Protein AF-A0A538J8S6-F1 (afdb_monomer_lite)

Sequence (111 aa):
MRFFEIDLDRSPAAVKYFKRGGQVVLFPYSVSKTDVEVFDIYAYTLRHDVRWRLRLNYTAADKQGTITFDDHGRPFETTAPADPSSWHELGGKPPSPQRAYGWQDGKWMEF

Secondary structure (DSSP, 8-state):
-EEEEEETTSSSPEEEEEETTS-B-PSS----TTPPP-EEEEEE-SSS-EEE-EEEEEEETTEEEEEEE-BTTBPEEEPPPS-TTHHHHTTTPPPPPS--EEEETTEEEE-

Radius of gyration: 15.41 Å; chains: 1; bounding box: 36×27×41 Å

Foldseek 3Di:
DKEWEWEVVDVVIDIAIDDVVRHGDDDDDDDDPPDDDDYHYHYAYAPAWDFDKDWDWDDDPPDTDIDIDDQVPGTDIHGHDPDSCVCVVVVVDGDDDPWDWDDDPNHIDID

pLDDT: mean 83.04, std 8.26, range [63.66, 94.06]

Structure (mmCIF, N/CA/C/O backbone):
data_AF-A0A538J8S6-F1
#
_entry.id   AF-A0A538J8S6-F1
#
loop_
_atom_site.group_PDB
_atom_site.id
_atom_site.type_symbol
_atom_site.label_atom_id
_atom_site.label_alt_id
_atom_site.label_comp_id
_atom_site.label_asym_id
_atom_site.label_entity_id
_atom_site.label_seq_id
_atom_site.pdbx_PDB_ins_code
_atom_site.Cartn_x
_atom_site.Cartn_y
_atom_site.Cartn_z
_atom_site.occupancy
_atom_site.B_iso_or_equiv
_atom_site.auth_seq_id
_atom_site.auth_comp_id
_atom_site.auth_asym_id
_atom_site.auth_atom_id
_atom_site.pdbx_PDB_model_num
ATOM 1 N N . MET A 1 1 ? -3.794 11.696 7.598 1.00 80.50 1 MET A N 1
ATOM 2 C CA . MET A 1 1 ? -3.310 11.053 6.363 1.00 80.50 1 MET A CA 1
ATOM 3 C C . MET A 1 1 ? -1.873 10.612 6.539 1.00 80.50 1 MET A C 1
ATOM 5 O O . MET A 1 1 ? -1.028 11.422 6.934 1.00 80.50 1 MET A O 1
ATOM 9 N N . ARG A 1 2 ? -1.616 9.340 6.247 1.00 85.81 2 ARG A N 1
ATOM 10 C CA . ARG A 1 2 ? -0.299 8.699 6.250 1.00 85.81 2 ARG A CA 1
ATOM 11 C C . ARG A 1 2 ? 0.041 8.246 4.855 1.00 85.81 2 ARG A C 1
ATOM 13 O O . ARG A 1 2 ? -0.849 7.804 4.144 1.00 85.81 2 ARG A O 1
ATOM 20 N N . PHE A 1 3 ? 1.316 8.308 4.539 1.00 86.88 3 PHE A N 1
ATOM 21 C CA . PHE A 1 3 ? 1.856 7.774 3.309 1.00 86.88 3 PHE A CA 1
ATOM 22 C C . PHE A 1 3 ? 2.617 6.501 3.627 1.00 86.88 3 PHE A C 1
ATOM 24 O O . PHE A 1 3 ? 3.380 6.468 4.599 1.00 86.88 3 PHE A O 1
ATOM 31 N N . PHE A 1 4 ? 2.402 5.483 2.807 1.00 88.75 4 PHE A N 1
ATOM 32 C CA . PHE A 1 4 ? 3.158 4.247 2.802 1.00 88.75 4 PHE A CA 1
ATOM 33 C C . PHE A 1 4 ? 3.817 4.093 1.443 1.00 88.75 4 PHE A C 1
ATOM 35 O O . PHE A 1 4 ? 3.128 4.006 0.432 1.00 88.75 4 PHE A O 1
ATOM 42 N N . GLU A 1 5 ? 5.140 4.026 1.433 1.00 89.56 5 GLU A N 1
ATOM 43 C CA . GLU A 1 5 ? 5.900 3.603 0.261 1.00 89.56 5 GLU A CA 1
ATOM 44 C C . GLU A 1 5 ? 6.281 2.138 0.448 1.00 89.56 5 GLU A C 1
ATOM 46 O O . GLU A 1 5 ? 6.892 1.778 1.460 1.00 89.56 5 GLU A O 1
ATOM 51 N N . ILE A 1 6 ? 5.901 1.294 -0.507 1.00 91.56 6 ILE A N 1
ATOM 52 C CA . ILE A 1 6 ? 6.117 -0.151 -0.453 1.00 91.56 6 ILE A CA 1
ATOM 53 C C . ILE A 1 6 ? 6.995 -0.566 -1.631 1.00 91.56 6 ILE A C 1
ATOM 55 O O . ILE A 1 6 ? 6.565 -0.506 -2.780 1.00 91.56 6 ILE A O 1
ATOM 59 N N . ASP A 1 7 ? 8.207 -1.018 -1.320 1.00 91.50 7 ASP A N 1
ATOM 60 C CA . ASP A 1 7 ? 9.127 -1.636 -2.272 1.00 91.50 7 ASP A CA 1
ATOM 61 C C . ASP A 1 7 ? 8.802 -3.131 -2.393 1.00 91.50 7 ASP A C 1
ATOM 63 O O . ASP A 1 7 ? 9.096 -3.930 -1.492 1.00 91.50 7 ASP A O 1
ATOM 67 N N . LEU A 1 8 ? 8.165 -3.490 -3.507 1.00 93.50 8 LEU A N 1
ATOM 68 C CA . LEU A 1 8 ? 7.733 -4.849 -3.822 1.00 93.50 8 LEU A CA 1
ATOM 69 C C . LEU A 1 8 ? 8.875 -5.747 -4.324 1.00 93.50 8 LEU A C 1
ATOM 71 O O . LEU A 1 8 ? 8.689 -6.959 -4.394 1.00 93.50 8 LEU A O 1
ATOM 75 N N . ASP A 1 9 ? 10.059 -5.201 -4.627 1.00 91.56 9 ASP A N 1
ATOM 76 C CA . ASP A 1 9 ? 11.227 -6.002 -5.027 1.00 91.56 9 ASP A CA 1
ATOM 77 C C . ASP A 1 9 ? 11.954 -6.631 -3.828 1.00 91.56 9 ASP A C 1
ATOM 79 O O . ASP A 1 9 ? 12.904 -7.405 -3.989 1.00 91.56 9 ASP A O 1
ATOM 83 N N . ARG A 1 10 ? 11.531 -6.305 -2.601 1.00 92.50 10 ARG A N 1
ATOM 84 C CA . ARG A 1 10 ? 12.069 -6.879 -1.364 1.00 92.50 10 ARG A CA 1
ATOM 85 C C . ARG A 1 10 ? 11.210 -8.044 -0.880 1.00 92.50 10 ARG A C 1
ATOM 87 O O . ARG A 1 10 ? 9.998 -8.065 -1.057 1.00 92.50 10 ARG A O 1
ATOM 94 N N . SER A 1 11 ? 11.850 -9.007 -0.215 1.00 88.12 11 SER A N 1
ATOM 95 C CA . SER A 1 11 ? 11.177 -10.148 0.414 1.00 88.12 11 SER A CA 1
ATOM 96 C C . SER A 1 11 ? 11.567 -10.251 1.900 1.00 88.12 11 SER A C 1
ATOM 98 O O . SER A 1 11 ? 12.719 -10.592 2.182 1.00 88.12 11 SER A O 1
ATOM 100 N N . PRO A 1 12 ? 10.649 -9.968 2.853 1.00 88.44 12 PRO A N 1
ATOM 101 C CA . PRO A 1 12 ? 9.311 -9.409 2.623 1.00 88.44 12 PRO A CA 1
ATOM 102 C C . PRO A 1 12 ? 9.386 -7.985 2.045 1.00 88.44 12 PRO A C 1
ATOM 104 O O . PRO A 1 12 ? 10.428 -7.333 2.142 1.00 88.44 12 PRO A O 1
ATOM 107 N N . ALA A 1 13 ? 8.283 -7.508 1.459 1.00 90.19 13 ALA A N 1
ATOM 108 C CA . ALA A 1 13 ? 8.203 -6.157 0.906 1.00 90.19 13 ALA A CA 1
ATOM 109 C C . ALA A 1 13 ? 8.619 -5.117 1.958 1.00 90.19 13 ALA A C 1
ATOM 111 O O . ALA A 1 13 ? 8.192 -5.187 3.116 1.00 90.19 13 ALA A O 1
ATOM 112 N N . ALA A 1 14 ? 9.468 -4.166 1.570 1.00 89.88 14 ALA A N 1
ATOM 113 C CA . ALA A 1 14 ? 9.961 -3.153 2.494 1.00 89.88 14 ALA A CA 1
ATOM 114 C C . ALA A 1 14 ? 8.987 -1.977 2.532 1.00 89.88 14 ALA A C 1
ATOM 116 O O . ALA A 1 14 ? 8.629 -1.428 1.494 1.00 89.88 14 ALA A O 1
ATOM 117 N N . VAL A 1 15 ? 8.573 -1.580 3.735 1.00 89.06 15 VAL A N 1
ATOM 118 C CA . VAL A 1 15 ? 7.568 -0.532 3.941 1.00 89.06 15 VAL A CA 1
ATOM 119 C C . VAL A 1 15 ? 8.205 0.659 4.644 1.00 89.06 15 VAL A C 1
ATOM 121 O O . VAL A 1 15 ? 8.763 0.520 5.734 1.00 89.06 15 VAL A O 1
ATOM 124 N N . LYS A 1 16 ? 8.085 1.843 4.047 1.00 88.12 16 LYS A N 1
ATOM 125 C CA . LYS A 1 16 ? 8.359 3.131 4.694 1.00 88.12 16 LYS A CA 1
ATOM 126 C C . LYS A 1 16 ? 7.039 3.830 4.977 1.00 88.12 16 LYS A C 1
ATOM 128 O O . LYS A 1 16 ? 6.125 3.770 4.163 1.00 88.12 16 LYS A O 1
ATOM 133 N N . TYR A 1 17 ? 6.950 4.515 6.112 1.00 87.81 17 TYR A N 1
ATOM 134 C CA . TYR A 1 17 ? 5.734 5.207 6.530 1.00 87.81 17 TYR A CA 1
ATOM 135 C C . TYR A 1 17 ? 6.041 6.586 7.119 1.00 87.81 17 TYR A C 1
ATOM 137 O O . TYR A 1 17 ? 6.957 6.754 7.929 1.00 87.81 17 TYR A O 1
ATOM 145 N N . PHE A 1 18 ? 5.265 7.590 6.718 1.00 85.38 18 PHE A N 1
ATOM 146 C CA . PHE A 1 18 ? 5.469 8.982 7.127 1.00 85.38 18 PHE A CA 1
ATOM 147 C C . PHE A 1 18 ? 4.166 9.794 7.087 1.00 85.38 18 PHE A C 1
ATOM 149 O O . PHE A 1 18 ? 3.169 9.407 6.473 1.00 85.38 18 PHE A O 1
ATOM 156 N N . LYS A 1 19 ? 4.141 10.936 7.784 1.00 83.81 19 LYS A N 1
ATOM 157 C CA . LYS A 1 19 ? 3.090 11.957 7.635 1.00 83.81 19 LYS A CA 1
ATOM 158 C C . LYS A 1 19 ? 3.447 12.955 6.541 1.00 83.81 19 LYS A C 1
ATOM 160 O O . LYS A 1 19 ? 4.615 13.145 6.200 1.00 83.81 19 LYS A O 1
ATOM 165 N N . ARG A 1 20 ? 2.430 13.685 6.073 1.00 75.44 20 ARG A N 1
ATOM 166 C CA . ARG A 1 20 ? 2.634 14.932 5.322 1.00 75.44 20 ARG A CA 1
ATOM 167 C C . ARG A 1 20 ? 3.603 15.832 6.105 1.00 75.44 20 ARG A C 1
ATOM 169 O O . ARG A 1 20 ? 3.393 16.052 7.294 1.00 75.44 20 ARG A O 1
ATOM 176 N N . GLY A 1 21 ? 4.662 16.302 5.445 1.00 78.00 21 GLY A N 1
ATOM 177 C CA . GLY A 1 21 ? 5.762 17.040 6.084 1.00 78.00 21 GLY A CA 1
ATOM 178 C C . GLY A 1 21 ? 6.980 16.188 6.469 1.00 78.00 21 GLY A C 1
ATOM 179 O O . GLY A 1 21 ? 7.925 16.727 7.028 1.00 78.00 21 GLY A O 1
ATOM 180 N N . GLY A 1 22 ? 6.987 14.882 6.170 1.00 76.62 22 GLY A N 1
ATOM 181 C CA . GLY A 1 22 ? 8.171 14.017 6.299 1.00 76.62 22 GLY A CA 1
ATOM 182 C C . GLY A 1 22 ? 8.423 13.460 7.703 1.00 76.62 22 GLY A C 1
ATOM 183 O O . GLY A 1 22 ? 9.406 12.757 7.920 1.00 76.62 22 GLY A O 1
ATOM 184 N N . GLN A 1 23 ? 7.540 13.732 8.666 1.00 77.38 23 GLN A N 1
ATOM 185 C CA . GLN A 1 23 ? 7.677 13.194 10.016 1.00 77.38 23 GLN A CA 1
ATOM 186 C C . GLN A 1 23 ? 7.432 11.676 10.018 1.00 77.38 23 GLN A C 1
ATOM 188 O O . GLN A 1 23 ? 6.347 11.214 9.647 1.00 77.38 23 GLN A O 1
ATOM 193 N N . VAL A 1 24 ? 8.424 10.908 10.477 1.00 75.69 24 VAL A N 1
ATOM 194 C CA . VAL A 1 24 ? 8.298 9.463 10.725 1.00 75.69 24 VAL A CA 1
ATOM 195 C C . VAL A 1 24 ? 7.340 9.240 11.889 1.00 75.69 24 VAL A C 1
ATOM 197 O O . VAL A 1 24 ? 7.433 9.915 12.914 1.00 75.69 24 VAL A O 1
ATOM 200 N N . VAL A 1 25 ? 6.416 8.288 11.750 1.00 69.38 25 VAL A N 1
ATOM 201 C CA . VAL A 1 25 ? 5.454 7.972 12.815 1.00 69.38 25 VAL A CA 1
ATOM 202 C C . VAL A 1 25 ? 5.411 6.480 13.058 1.00 69.38 25 VAL A C 1
ATOM 204 O O . VAL A 1 25 ? 5.119 5.720 12.149 1.00 69.38 25 VAL A O 1
ATOM 207 N N . LEU A 1 26 ? 5.656 6.066 14.295 1.00 67.88 26 LEU A N 1
ATOM 208 C CA . LEU A 1 26 ? 5.749 4.662 14.679 1.00 67.88 26 LEU A CA 1
ATOM 209 C C . LEU A 1 26 ? 4.379 3.968 14.643 1.00 67.88 26 LEU A C 1
ATOM 211 O O . LEU A 1 26 ? 3.447 4.414 15.306 1.00 67.88 26 LEU A O 1
ATOM 215 N N . PHE A 1 27 ? 4.277 2.901 13.848 1.00 68.75 27 PHE A N 1
ATOM 216 C CA . PHE A 1 27 ? 3.175 1.932 13.852 1.00 68.75 27 PHE A CA 1
ATOM 217 C C . PHE A 1 27 ? 3.388 0.927 15.008 1.00 68.75 27 PHE A C 1
ATOM 219 O O . PHE A 1 27 ? 4.550 0.601 15.273 1.00 68.75 27 PHE A O 1
ATOM 226 N N . PRO A 1 28 ? 2.344 0.398 15.685 1.00 70.75 28 PRO A N 1
ATOM 227 C CA . PRO A 1 28 ? 0.902 0.538 15.429 1.00 70.75 28 PRO A CA 1
ATOM 228 C C . PRO A 1 28 ? 0.323 1.910 15.794 1.00 70.75 28 PRO A C 1
ATOM 230 O O . PRO A 1 28 ? 0.854 2.621 16.642 1.00 70.75 28 PRO A O 1
ATOM 233 N N . TYR A 1 29 ? -0.787 2.272 15.146 1.00 74.00 29 TYR A N 1
ATOM 234 C CA . TYR A 1 29 ? -1.494 3.535 15.372 1.00 74.00 29 TYR A CA 1
ATOM 235 C C . TYR A 1 29 ? -2.834 3.314 16.080 1.00 74.00 29 TYR A C 1
ATOM 237 O O . TYR A 1 29 ? -3.524 2.333 15.809 1.00 74.00 29 TYR A O 1
ATOM 245 N N . SER A 1 30 ? -3.228 4.286 16.903 1.00 75.38 30 SER A N 1
ATOM 246 C CA . SER A 1 30 ? -4.566 4.378 17.494 1.00 75.38 30 SER A CA 1
ATOM 247 C C . SER A 1 30 ? -5.263 5.634 16.984 1.00 75.38 30 SER A C 1
ATOM 249 O O . SER A 1 30 ? -4.661 6.707 16.947 1.00 75.38 30 SER A O 1
ATOM 251 N N . VAL A 1 31 ? -6.532 5.498 16.612 1.00 75.12 31 VAL A N 1
ATOM 252 C CA . VAL A 1 31 ? -7.416 6.599 16.204 1.00 75.12 31 VAL A CA 1
ATOM 253 C C . VAL A 1 31 ? -8.617 6.629 17.146 1.00 75.12 31 VAL A C 1
ATOM 255 O O . VAL 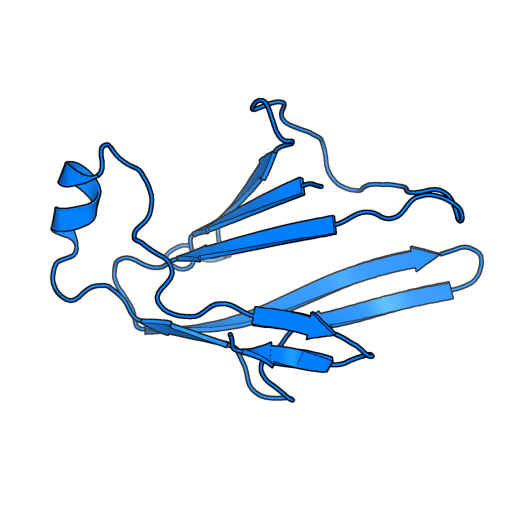A 1 31 ? -9.016 5.581 17.661 1.00 75.12 31 VAL A O 1
ATOM 258 N N . SER A 1 32 ? -9.188 7.804 17.414 1.00 77.75 32 SER A N 1
ATOM 259 C CA . SER A 1 32 ? -10.448 7.880 18.161 1.00 77.75 32 SER A CA 1
ATOM 260 C C . SER A 1 32 ? -11.648 7.652 17.231 1.00 77.75 32 SER A C 1
ATOM 262 O O . SER A 1 32 ? -11.522 7.729 16.011 1.00 77.75 32 SER A O 1
ATOM 264 N N . LYS A 1 33 ? -12.842 7.395 17.789 1.00 76.81 33 LYS A N 1
ATOM 265 C CA . LYS A 1 33 ? -14.076 7.207 16.993 1.00 76.81 33 LYS A CA 1
ATOM 266 C C . LYS A 1 33 ? -14.442 8.418 16.125 1.00 76.81 33 LYS A C 1
ATOM 268 O O . LYS A 1 33 ? -15.210 8.260 15.184 1.00 76.81 33 LYS A O 1
ATOM 273 N N . THR A 1 34 ? -13.952 9.606 16.469 1.00 79.12 34 THR A N 1
ATOM 274 C CA . THR A 1 34 ? -14.227 10.849 15.738 1.00 79.12 34 THR A CA 1
ATOM 275 C C . THR A 1 34 ? -13.165 11.169 14.692 1.00 79.12 34 THR A C 1
ATOM 277 O O . THR A 1 34 ? -13.375 12.071 13.887 1.00 79.12 34 THR A O 1
ATOM 280 N N . ASP A 1 35 ? -12.046 10.442 14.678 1.00 81.00 35 ASP A N 1
ATOM 281 C CA . ASP A 1 35 ? -10.942 10.717 13.769 1.00 81.00 35 ASP A CA 1
ATOM 282 C C . ASP A 1 35 ? -11.028 9.828 12.530 1.00 81.00 35 ASP A C 1
ATOM 284 O O . ASP A 1 35 ? -10.997 8.599 12.615 1.00 81.00 35 ASP A O 1
ATOM 288 N N . VAL A 1 36 ? -11.067 10.454 11.355 1.00 80.00 36 VAL A N 1
ATOM 289 C CA . VAL A 1 36 ? -10.818 9.756 10.092 1.00 80.00 36 VAL A CA 1
ATOM 290 C C . VAL A 1 36 ? -9.311 9.708 9.867 1.00 80.00 36 VAL A C 1
ATOM 292 O O . VAL A 1 36 ? -8.659 10.746 9.732 1.00 80.00 36 VAL A O 1
ATOM 295 N N . GLU A 1 37 ? -8.748 8.506 9.779 1.00 81.38 37 GLU A N 1
ATOM 296 C CA . GLU A 1 37 ? -7.382 8.320 9.292 1.00 81.38 37 GLU A CA 1
ATOM 297 C C . GLU A 1 37 ? -7.419 7.814 7.851 1.00 81.38 37 GLU A C 1
ATOM 299 O O . GLU A 1 37 ? -8.159 6.897 7.504 1.00 81.38 37 GLU A O 1
ATOM 304 N N . VAL A 1 38 ? -6.606 8.450 7.012 1.00 84.31 38 VAL A N 1
ATOM 305 C CA . VAL A 1 38 ? -6.486 8.140 5.586 1.00 84.31 38 VAL A CA 1
ATOM 306 C C . VAL A 1 38 ? -5.116 7.522 5.363 1.00 84.31 38 VAL A C 1
ATOM 308 O O . VAL A 1 38 ? -4.109 8.102 5.781 1.00 84.31 38 VAL A O 1
ATOM 311 N N . PHE A 1 39 ? -5.075 6.375 4.696 1.00 85.69 39 PHE A N 1
ATOM 312 C CA . PHE A 1 39 ? -3.840 5.734 4.264 1.00 85.69 39 PHE A CA 1
ATOM 313 C C . PHE A 1 39 ? -3.686 5.918 2.757 1.00 85.69 39 PHE A C 1
ATOM 315 O O . PHE A 1 39 ? -4.513 5.446 1.987 1.00 85.69 39 PHE A O 1
ATOM 322 N N . ASP A 1 40 ? -2.636 6.627 2.367 1.00 88.06 40 ASP A N 1
ATOM 323 C CA . ASP A 1 40 ? -2.186 6.774 0.991 1.00 88.06 40 ASP A CA 1
ATOM 324 C C . ASP A 1 40 ? -1.066 5.758 0.764 1.00 88.06 40 ASP A C 1
ATOM 326 O O . ASP A 1 40 ? -0.087 5.724 1.520 1.00 88.06 40 ASP A O 1
ATOM 330 N N . ILE A 1 41 ? -1.261 4.864 -0.199 1.00 89.62 41 ILE A N 1
ATOM 331 C CA . ILE A 1 41 ? -0.404 3.699 -0.393 1.00 89.62 41 ILE A CA 1
ATOM 332 C C . ILE A 1 41 ? 0.149 3.728 -1.794 1.00 89.62 41 ILE A C 1
ATOM 334 O O . ILE A 1 41 ? -0.571 3.619 -2.782 1.00 89.62 41 ILE A O 1
ATOM 338 N N . TYR A 1 42 ? 1.465 3.814 -1.837 1.00 90.00 42 TYR A N 1
ATOM 339 C CA . TYR A 1 42 ? 2.241 3.856 -3.042 1.00 90.00 42 TYR A CA 1
ATOM 340 C C . TYR A 1 42 ? 3.131 2.607 -3.077 1.00 90.00 42 TYR A C 1
ATOM 342 O O . TYR A 1 42 ? 4.160 2.525 -2.404 1.00 90.00 42 TYR A O 1
ATOM 350 N N . ALA A 1 43 ? 2.691 1.592 -3.819 1.00 91.50 43 ALA A N 1
ATOM 351 C CA . ALA A 1 43 ? 3.435 0.352 -4.013 1.00 91.50 43 ALA A CA 1
ATOM 352 C C . ALA A 1 43 ? 4.122 0.361 -5.379 1.00 91.50 43 ALA A C 1
ATOM 354 O O . ALA A 1 43 ? 3.494 0.686 -6.386 1.00 91.50 43 ALA A O 1
ATOM 355 N N . TYR A 1 44 ? 5.405 0.004 -5.413 1.00 90.38 44 TYR A N 1
ATOM 356 C CA . TYR A 1 44 ? 6.207 0.036 -6.630 1.00 90.38 44 TYR A CA 1
ATOM 357 C C . TYR A 1 44 ? 7.149 -1.162 -6.732 1.00 90.38 44 TYR A C 1
ATOM 359 O O . TYR A 1 44 ? 7.552 -1.761 -5.737 1.00 90.38 44 TYR A O 1
ATOM 367 N N . THR A 1 45 ? 7.519 -1.476 -7.967 1.00 90.00 45 THR A N 1
ATOM 368 C CA . THR A 1 45 ? 8.568 -2.428 -8.341 1.00 90.00 45 THR A CA 1
ATOM 369 C C . THR A 1 45 ? 9.333 -1.839 -9.519 1.00 90.00 45 THR A C 1
ATOM 371 O O . THR A 1 45 ? 8.781 -1.095 -10.332 1.00 90.00 45 THR A O 1
ATOM 374 N N . LEU A 1 46 ? 10.627 -2.126 -9.575 1.00 87.81 46 LEU A N 1
ATOM 375 C CA . LEU A 1 46 ? 11.532 -1.697 -10.634 1.00 87.81 46 LEU A CA 1
ATOM 376 C C . LEU A 1 46 ? 12.045 -2.877 -11.463 1.00 87.81 46 LEU A C 1
ATOM 378 O O . LEU A 1 46 ? 12.753 -2.657 -12.443 1.00 87.81 46 LEU A O 1
ATOM 382 N N . ARG A 1 47 ? 11.765 -4.118 -11.048 1.00 87.00 47 ARG A N 1
ATOM 383 C CA . ARG A 1 47 ? 12.432 -5.308 -11.595 1.00 87.00 47 ARG A CA 1
ATOM 384 C C . ARG A 1 47 ? 11.492 -6.419 -12.031 1.00 87.00 47 ARG A C 1
ATOM 386 O O . ARG A 1 47 ? 11.898 -7.227 -12.862 1.00 87.00 47 ARG A O 1
ATOM 393 N N . HIS A 1 48 ? 10.291 -6.501 -11.469 1.00 89.38 48 HIS A N 1
ATOM 394 C CA . HIS A 1 48 ? 9.397 -7.631 -11.696 1.00 89.38 48 HIS A CA 1
ATOM 395 C C . HIS A 1 48 ? 7.952 -7.178 -11.837 1.00 89.38 48 HIS A C 1
ATOM 397 O O . HIS A 1 48 ? 7.574 -6.121 -11.352 1.00 89.38 48 HIS A O 1
ATOM 403 N N . ASP A 1 49 ? 7.124 -8.036 -12.417 1.00 91.75 49 ASP A N 1
ATOM 404 C CA . ASP A 1 49 ? 5.680 -7.881 -12.321 1.00 91.75 49 ASP A CA 1
ATOM 405 C C . ASP A 1 49 ? 5.214 -8.563 -11.042 1.00 91.75 49 ASP A C 1
ATOM 407 O O . ASP A 1 49 ? 5.455 -9.755 -10.823 1.00 91.75 49 ASP A O 1
ATOM 411 N N . VAL A 1 50 ? 4.576 -7.795 -10.164 1.00 93.94 50 VAL A N 1
ATOM 412 C CA . VAL A 1 50 ? 4.232 -8.251 -8.821 1.00 93.94 50 VAL A CA 1
ATOM 413 C C . VAL A 1 50 ? 2.731 -8.194 -8.612 1.00 93.94 5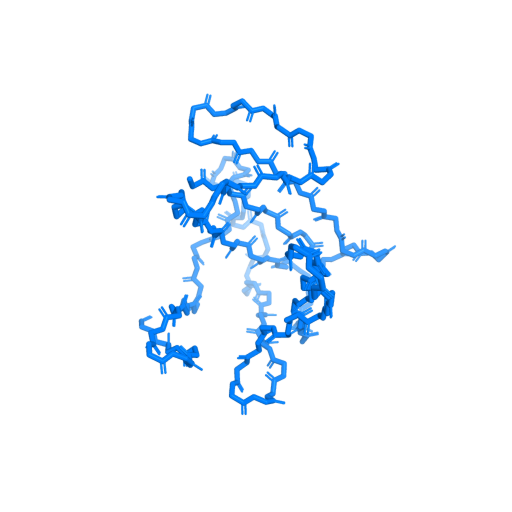0 VAL A C 1
ATOM 415 O O . VAL A 1 50 ? 2.083 -7.163 -8.799 1.00 93.94 50 VAL A O 1
ATOM 418 N N . ARG A 1 51 ? 2.186 -9.317 -8.140 1.00 94.06 51 ARG A N 1
ATOM 419 C CA . ARG A 1 51 ? 0.823 -9.403 -7.619 1.00 94.06 51 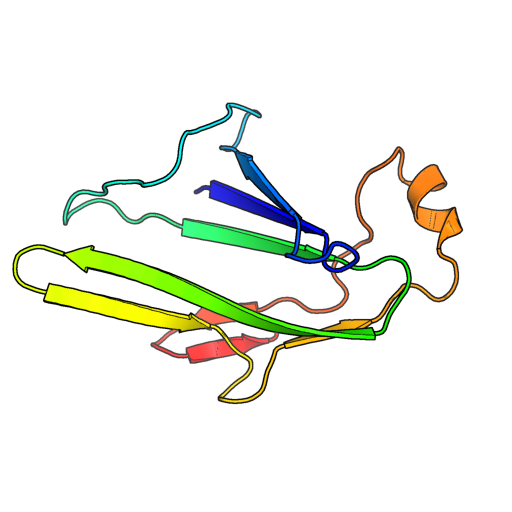ARG A CA 1
ATOM 420 C C . ARG A 1 51 ? 0.832 -9.335 -6.106 1.00 94.06 51 ARG A C 1
ATOM 422 O O . ARG A 1 51 ? 1.542 -10.106 -5.460 1.00 94.06 51 ARG A O 1
ATOM 429 N N . TRP A 1 52 ? 0.022 -8.458 -5.530 1.00 92.88 52 TRP A N 1
ATOM 430 C CA . TRP A 1 52 ? 0.061 -8.199 -4.095 1.00 92.88 52 TRP A CA 1
ATOM 431 C C . TRP A 1 52 ? -1.320 -7.916 -3.501 1.00 92.88 52 TRP A C 1
ATOM 433 O O . TRP A 1 52 ? -2.262 -7.510 -4.177 1.00 92.88 52 TRP A O 1
ATOM 443 N N . ARG A 1 53 ? -1.445 -8.177 -2.198 1.00 92.94 53 ARG A N 1
ATOM 444 C CA . ARG A 1 53 ? -2.595 -7.793 -1.374 1.00 92.94 53 ARG A CA 1
ATOM 445 C C . ARG A 1 53 ? -2.080 -7.082 -0.142 1.00 92.94 53 ARG A C 1
ATOM 447 O O . ARG A 1 53 ? -1.085 -7.513 0.444 1.00 92.94 53 ARG A O 1
ATOM 454 N N . LEU A 1 54 ? -2.800 -6.065 0.302 1.00 90.62 54 LEU A N 1
ATOM 455 C CA . LEU A 1 54 ? -2.528 -5.431 1.580 1.00 90.62 54 LEU A CA 1
ATOM 456 C C . LEU A 1 54 ? -3.484 -5.974 2.637 1.00 90.62 54 LEU A C 1
ATOM 458 O O . LEU A 1 54 ? -4.682 -6.103 2.400 1.00 90.62 54 LEU A O 1
ATOM 462 N N . ARG A 1 55 ? -2.955 -6.278 3.822 1.00 90.75 55 ARG A N 1
ATOM 463 C CA . ARG A 1 55 ? -3.756 -6.683 4.978 1.00 90.75 55 ARG A CA 1
ATOM 464 C C . ARG A 1 55 ? -3.488 -5.747 6.144 1.00 90.75 55 ARG A C 1
ATOM 466 O O . ARG A 1 55 ? -2.341 -5.607 6.559 1.00 90.75 55 ARG A O 1
ATOM 473 N N . LEU A 1 56 ? -4.544 -5.146 6.682 1.00 87.56 56 LEU A N 1
ATOM 474 C CA . LEU A 1 56 ? -4.500 -4.348 7.902 1.00 87.56 56 LEU A CA 1
ATOM 475 C C . LEU A 1 56 ? -5.141 -5.130 9.038 1.00 87.56 56 LEU A C 1
ATOM 477 O O . LEU A 1 56 ? -6.346 -5.372 9.030 1.00 87.56 56 LEU A O 1
ATOM 481 N N . ASN A 1 57 ? -4.333 -5.480 10.031 1.00 90.50 57 ASN A N 1
ATOM 482 C CA . ASN A 1 57 ? -4.835 -6.005 11.292 1.00 90.50 57 ASN A CA 1
ATOM 483 C C . ASN A 1 57 ? -5.251 -4.838 12.186 1.00 90.50 57 ASN A C 1
ATOM 485 O O . ASN A 1 57 ? -4.495 -3.876 12.329 1.00 90.50 57 ASN A O 1
ATOM 489 N N . TYR A 1 58 ? -6.435 -4.925 12.783 1.00 88.19 58 TYR A N 1
ATOM 490 C CA . TYR A 1 58 ? -6.976 -3.875 13.637 1.00 88.19 58 TYR A CA 1
ATOM 491 C C . TYR A 1 58 ? -7.612 -4.441 14.904 1.00 88.19 58 TYR A C 1
ATOM 493 O O . TYR A 1 58 ? -8.116 -5.566 14.923 1.00 88.19 58 TYR A O 1
ATOM 501 N N . THR A 1 59 ? -7.654 -3.586 15.923 1.00 88.56 59 THR A N 1
ATOM 502 C CA . THR A 1 59 ? -8.485 -3.737 17.116 1.00 88.56 59 THR A CA 1
ATOM 503 C C . THR A 1 59 ? -9.290 -2.453 17.288 1.00 88.56 59 THR A C 1
ATOM 505 O O . THR A 1 59 ? -8.743 -1.356 17.193 1.00 88.56 59 THR A O 1
ATOM 508 N N . ALA A 1 60 ? -10.594 -2.578 17.513 1.00 84.62 60 ALA A N 1
ATOM 509 C CA . ALA A 1 60 ? -11.530 -1.479 17.689 1.00 84.62 60 ALA A CA 1
ATOM 510 C C . ALA A 1 60 ? -12.557 -1.857 18.765 1.00 84.62 60 ALA A C 1
ATOM 512 O O . ALA A 1 60 ? -13.459 -2.654 18.513 1.00 84.62 60 ALA A O 1
ATOM 513 N N . ALA A 1 61 ? -12.423 -1.262 19.954 1.00 85.81 61 ALA A N 1
ATOM 514 C CA . ALA A 1 61 ? -13.197 -1.626 21.143 1.00 85.81 61 ALA A CA 1
ATOM 515 C C . ALA A 1 61 ? -13.126 -3.140 21.431 1.00 85.81 61 ALA A C 1
ATOM 517 O O . ALA A 1 61 ? -12.047 -3.657 21.705 1.00 85.81 61 ALA A O 1
ATOM 518 N N . ASP A 1 62 ? -14.255 -3.837 21.359 1.00 89.88 62 ASP A N 1
ATOM 519 C CA . ASP A 1 62 ? -14.411 -5.277 21.566 1.00 89.88 62 ASP A CA 1
ATOM 520 C C . ASP A 1 62 ? -14.189 -6.111 20.290 1.00 89.88 62 ASP A C 1
ATOM 522 O O . ASP A 1 62 ? -14.263 -7.338 20.326 1.00 89.88 62 ASP A O 1
ATOM 526 N N . LYS A 1 63 ? -13.905 -5.466 19.151 1.00 88.44 63 LYS A N 1
ATOM 527 C CA . LYS A 1 63 ? -13.682 -6.127 17.862 1.00 88.44 63 LYS A CA 1
ATOM 528 C C . LYS A 1 63 ? -12.205 -6.151 17.502 1.00 88.44 63 LYS A C 1
ATOM 530 O O . LYS A 1 63 ? -11.489 -5.173 17.682 1.00 88.44 63 LYS A O 1
ATOM 535 N N . GLN A 1 64 ? -11.777 -7.237 16.880 1.00 93.12 64 GLN A N 1
ATOM 536 C CA . GLN A 1 64 ? -10.493 -7.339 16.196 1.00 93.12 64 GLN A CA 1
ATOM 537 C C . GLN A 1 64 ? -10.698 -8.026 14.851 1.00 93.12 64 GLN A C 1
ATOM 539 O O . GLN A 1 64 ? -11.657 -8.781 14.679 1.00 93.12 64 GLN A O 1
ATOM 544 N N . GLY A 1 65 ? -9.813 -7.777 13.896 1.00 92.1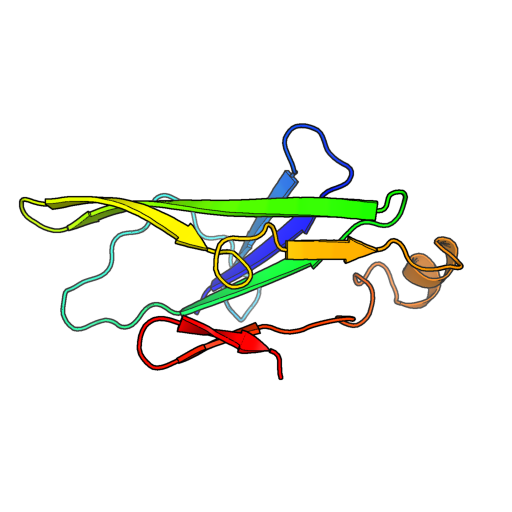2 65 GLY A N 1
ATOM 545 C CA . GLY A 1 65 ? -9.921 -8.409 12.592 1.00 92.12 65 GLY A CA 1
ATOM 546 C C . GLY A 1 65 ? -8.822 -8.007 11.631 1.00 92.12 65 GLY A C 1
ATOM 547 O O . GLY A 1 65 ? -7.884 -7.289 11.976 1.00 92.12 65 GLY A O 1
ATOM 548 N N . THR A 1 66 ? -8.974 -8.478 10.400 1.00 92.69 66 THR A N 1
ATOM 549 C CA . THR A 1 66 ? -8.094 -8.148 9.287 1.00 92.69 66 THR A CA 1
ATOM 550 C C . THR A 1 66 ? -8.940 -7.608 8.149 1.00 92.69 66 THR A C 1
ATOM 552 O O . THR A 1 66 ? -9.851 -8.285 7.677 1.00 92.69 66 THR A O 1
ATOM 555 N N . ILE A 1 67 ? -8.622 -6.405 7.688 1.00 87.69 67 ILE A N 1
ATOM 556 C CA . ILE A 1 67 ? -9.156 -5.861 6.442 1.00 87.69 67 ILE A CA 1
ATOM 557 C C . ILE A 1 67 ? -8.179 -6.247 5.338 1.00 87.69 67 ILE A C 1
ATOM 559 O O . ILE A 1 67 ? -6.978 -6.013 5.468 1.00 87.69 67 ILE A O 1
ATOM 563 N N . THR A 1 68 ? -8.684 -6.863 4.272 1.00 90.00 68 THR A N 1
ATOM 564 C CA . THR A 1 68 ? -7.901 -7.121 3.060 1.00 90.00 68 THR A CA 1
ATOM 565 C C . THR A 1 68 ? -8.269 -6.083 2.016 1.00 90.00 68 THR A C 1
ATOM 567 O O . THR A 1 68 ? -9.449 -5.846 1.771 1.00 90.00 68 THR A O 1
ATOM 570 N N . PHE A 1 69 ? -7.255 -5.471 1.420 1.00 88.25 69 PHE A N 1
ATOM 571 C CA . PHE A 1 69 ? -7.398 -4.522 0.332 1.00 88.25 69 PHE A CA 1
ATOM 572 C C . PHE A 1 69 ? -6.813 -5.143 -0.932 1.00 88.25 69 PHE A C 1
ATOM 574 O O . PHE A 1 69 ? -5.641 -5.543 -0.950 1.00 88.25 69 PHE A O 1
ATOM 581 N N . ASP A 1 70 ? -7.664 -5.275 -1.943 1.00 89.69 70 ASP A N 1
ATOM 582 C CA . ASP A 1 70 ? -7.367 -5.922 -3.211 1.00 89.69 70 ASP A CA 1
ATOM 583 C C . ASP A 1 70 ? -8.310 -5.414 -4.327 1.00 89.69 70 ASP A C 1
ATOM 585 O O . ASP A 1 70 ? -9.256 -4.663 -4.066 1.00 89.69 70 ASP A O 1
ATOM 589 N N . ASP A 1 71 ? -8.022 -5.775 -5.576 1.00 87.50 71 ASP A N 1
ATOM 590 C CA . ASP A 1 71 ? -8.812 -5.433 -6.762 1.00 87.50 71 ASP A CA 1
ATOM 591 C C . ASP A 1 71 ? -10.020 -6.377 -6.884 1.00 87.50 71 ASP A C 1
ATOM 593 O O . ASP A 1 71 ? -9.976 -7.414 -7.555 1.00 87.50 71 ASP A O 1
ATOM 597 N N . HIS A 1 72 ? -11.103 -6.045 -6.175 1.00 86.56 72 HIS A N 1
ATOM 598 C CA . HIS A 1 72 ? -12.375 -6.776 -6.214 1.00 86.56 72 HIS A CA 1
ATOM 599 C C . HIS A 1 72 ? -12.228 -8.301 -5.993 1.00 86.56 72 HIS A C 1
ATOM 601 O O . HIS A 1 72 ? -12.844 -9.109 -6.691 1.00 86.56 72 HIS A O 1
ATOM 607 N N . GLY A 1 73 ? -11.409 -8.712 -5.017 1.00 89.31 73 GLY A N 1
ATOM 608 C CA . GLY A 1 73 ? -11.121 -10.115 -4.687 1.00 89.31 73 GLY A CA 1
ATOM 609 C C . GLY A 1 73 ? -9.879 -10.695 -5.379 1.00 89.31 73 GLY A C 1
ATOM 610 O O . GLY A 1 73 ? -9.411 -11.791 -5.030 1.00 89.31 73 GLY A O 1
ATOM 611 N N . ARG A 1 74 ? -9.300 -9.971 -6.341 1.00 91.50 74 ARG A N 1
ATOM 612 C CA . ARG A 1 74 ? -8.038 -10.323 -7.007 1.00 91.50 74 ARG A CA 1
ATOM 613 C C . ARG A 1 74 ? -6.895 -9.494 -6.426 1.00 91.50 74 ARG A C 1
ATOM 615 O O . ARG A 1 74 ? -7.118 -8.347 -6.067 1.00 91.50 74 ARG A O 1
ATOM 622 N N . PRO A 1 75 ? -5.664 -10.023 -6.336 1.00 93.12 75 PRO A N 1
ATOM 623 C CA . PRO A 1 75 ? -4.510 -9.197 -5.992 1.00 93.12 75 PRO A CA 1
ATOM 624 C C . PRO A 1 75 ? -4.379 -8.000 -6.941 1.00 93.12 75 PRO A C 1
ATOM 626 O O . PRO A 1 75 ? -4.645 -8.140 -8.134 1.00 93.12 75 PRO A O 1
ATOM 629 N N . PHE A 1 76 ? -3.905 -6.867 -6.425 1.00 91.38 76 PHE A N 1
ATOM 630 C CA . PHE A 1 76 ? -3.414 -5.788 -7.275 1.00 91.38 76 PHE A CA 1
ATOM 631 C C . PHE A 1 76 ? -2.239 -6.287 -8.115 1.00 91.38 76 PHE A C 1
ATOM 633 O O . PHE A 1 76 ? -1.491 -7.164 -7.678 1.00 91.38 76 PHE A O 1
ATOM 640 N N . GLU A 1 77 ? -2.065 -5.705 -9.296 1.00 91.81 77 GLU A N 1
ATOM 641 C CA . GLU A 1 77 ? -0.940 -5.976 -10.187 1.00 91.81 77 GLU A CA 1
ATOM 642 C C . GLU A 1 77 ? -0.150 -4.681 -10.397 1.00 91.81 77 GLU A C 1
ATOM 644 O O . GLU A 1 77 ? -0.728 -3.637 -10.710 1.00 91.81 77 GLU A O 1
ATOM 649 N N . THR A 1 78 ? 1.162 -4.747 -10.177 1.00 90.50 78 THR A N 1
ATOM 650 C CA . THR A 1 78 ? 2.100 -3.646 -10.410 1.00 90.50 78 THR A CA 1
ATOM 651 C C . THR A 1 78 ? 3.222 -4.164 -11.297 1.00 90.50 78 THR A C 1
ATOM 653 O O . THR A 1 78 ? 3.909 -5.116 -10.929 1.00 90.50 78 THR A O 1
ATOM 656 N N . THR A 1 79 ? 3.382 -3.543 -12.461 1.00 88.69 79 THR A N 1
ATOM 657 C CA . THR A 1 79 ? 4.340 -3.939 -13.497 1.00 88.69 79 THR A CA 1
ATOM 658 C C . THR A 1 79 ? 5.573 -3.053 -13.412 1.00 88.69 79 THR A C 1
ATOM 660 O O . THR A 1 79 ? 5.462 -1.836 -13.212 1.00 88.69 79 THR A O 1
ATOM 663 N N . ALA A 1 80 ? 6.751 -3.645 -13.580 1.00 86.94 80 ALA A N 1
ATOM 664 C CA . ALA A 1 80 ? 7.981 -2.869 -13.643 1.00 86.94 80 ALA A CA 1
ATOM 665 C C . ALA A 1 80 ? 7.971 -1.923 -14.864 1.00 86.94 80 ALA A C 1
ATOM 667 O O . ALA A 1 80 ? 7.393 -2.243 -15.907 1.00 86.94 80 ALA A O 1
ATOM 668 N N . PRO A 1 81 ? 8.602 -0.740 -14.772 1.00 83.00 81 PRO A N 1
ATOM 669 C CA . PRO A 1 81 ? 8.783 0.116 -15.936 1.00 83.00 81 PRO A CA 1
ATOM 670 C C . PRO A 1 81 ? 9.633 -0.591 -17.002 1.00 83.00 81 PRO A C 1
ATOM 672 O O . PRO A 1 81 ? 10.543 -1.353 -16.681 1.00 83.00 81 PRO A O 1
ATOM 675 N N . ALA A 1 82 ? 9.364 -0.289 -18.277 1.00 82.31 82 ALA A N 1
ATOM 676 C CA . ALA A 1 82 ? 10.113 -0.853 -19.404 1.00 82.31 82 ALA A CA 1
ATOM 677 C C . ALA A 1 82 ? 11.610 -0.497 -19.358 1.00 82.31 82 ALA A C 1
ATOM 679 O O . ALA A 1 82 ? 12.451 -1.304 -19.746 1.00 82.31 82 ALA A O 1
ATOM 680 N N . ASP A 1 83 ? 11.929 0.700 -18.862 1.00 82.38 83 ASP A N 1
ATOM 681 C CA . ASP A 1 83 ? 13.289 1.124 -18.557 1.00 82.38 83 ASP A CA 1
ATOM 682 C C . ASP A 1 83 ? 13.409 1.399 -17.053 1.00 82.38 83 ASP A C 1
ATOM 684 O O . ASP A 1 83 ? 12.928 2.428 -16.574 1.00 82.38 83 ASP A O 1
ATOM 688 N N . PRO A 1 84 ? 14.057 0.509 -16.285 1.00 73.31 84 PRO A N 1
ATOM 689 C CA . PRO A 1 84 ? 14.311 0.751 -14.877 1.00 73.31 84 PRO A CA 1
ATOM 690 C C . PRO A 1 84 ? 15.161 2.003 -14.657 1.00 73.31 84 PRO A C 1
ATOM 692 O O . PRO A 1 84 ? 14.944 2.703 -13.684 1.00 73.31 84 PRO A O 1
ATOM 695 N N . SER A 1 85 ? 16.109 2.344 -15.531 1.00 74.69 85 SER A N 1
ATOM 696 C CA . SER A 1 85 ? 17.043 3.450 -15.275 1.00 74.69 85 SER A CA 1
ATOM 697 C C . SER A 1 85 ? 16.371 4.827 -15.189 1.00 74.69 85 SER A C 1
ATOM 699 O O . SER A 1 85 ? 16.900 5.718 -14.516 1.00 74.69 85 SER A O 1
ATOM 701 N N . SER A 1 86 ? 15.152 4.964 -15.721 1.00 70.00 86 SER A N 1
ATOM 702 C CA . SER A 1 86 ? 14.347 6.184 -15.633 1.00 70.00 86 SER A CA 1
ATOM 703 C C . SER A 1 86 ? 14.065 6.631 -14.187 1.00 70.00 86 SER A C 1
ATOM 705 O O . SER A 1 86 ? 13.801 7.809 -13.953 1.00 70.00 86 SER A O 1
ATOM 707 N N . TRP A 1 87 ? 14.154 5.747 -13.179 1.00 68.50 87 TRP A N 1
ATOM 708 C CA . TRP A 1 87 ? 13.989 6.141 -11.767 1.00 68.50 87 TRP A CA 1
ATOM 709 C C . TRP A 1 87 ? 15.116 7.062 -11.266 1.00 68.50 87 TRP A C 1
ATOM 711 O O . TRP A 1 87 ? 14.888 7.916 -10.404 1.00 68.50 87 TRP A O 1
ATOM 721 N N . HIS A 1 88 ? 16.334 6.924 -11.804 1.00 64.12 88 HIS A N 1
ATOM 722 C CA . HIS A 1 88 ? 17.452 7.802 -11.454 1.00 64.12 88 HIS A CA 1
ATOM 723 C C . HIS A 1 88 ? 17.219 9.225 -11.970 1.00 64.12 88 HIS A C 1
ATOM 725 O O . HIS A 1 88 ? 17.517 10.191 -11.265 1.00 64.12 88 HIS A O 1
ATOM 731 N N . GLU A 1 89 ? 16.628 9.353 -13.160 1.00 63.66 89 GLU A N 1
ATOM 732 C CA . GLU A 1 89 ? 16.292 10.638 -13.786 1.00 63.66 89 GLU A CA 1
ATOM 733 C C . GLU A 1 89 ? 15.199 11.392 -13.012 1.00 63.66 89 GLU A C 1
ATOM 735 O O . GLU A 1 89 ? 15.188 12.621 -12.978 1.00 63.66 89 GLU A O 1
ATOM 740 N N . LEU A 1 90 ? 14.341 10.667 -12.285 1.00 64.75 90 LEU A N 1
ATOM 741 C CA . LEU A 1 90 ? 13.343 11.231 -11.369 1.00 64.75 90 LEU A CA 1
ATOM 742 C C . LEU A 1 90 ? 13.932 11.680 -10.016 1.00 64.75 90 LEU A C 1
ATOM 744 O O . LEU A 1 90 ? 13.188 12.046 -9.100 1.00 64.75 90 LEU A O 1
ATOM 748 N N . GLY A 1 91 ? 15.259 11.652 -9.857 1.00 69.62 91 GLY A N 1
ATOM 749 C CA . GLY A 1 91 ? 15.942 12.053 -8.627 1.00 69.62 91 GLY A CA 1
ATOM 750 C C . GLY A 1 91 ? 15.714 11.080 -7.470 1.00 69.62 91 GLY A C 1
ATOM 751 O O . GLY A 1 91 ? 15.623 11.506 -6.319 1.00 69.62 91 GLY A O 1
ATOM 752 N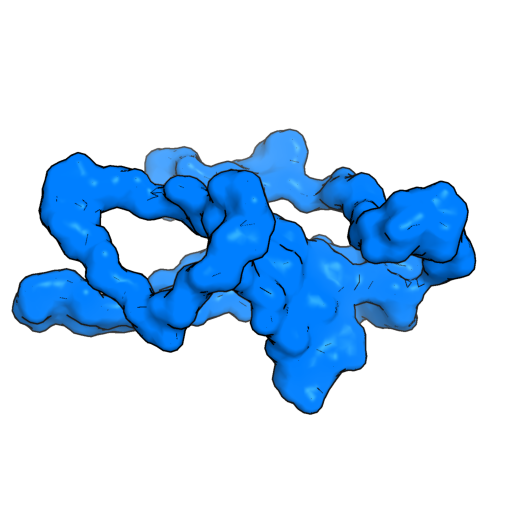 N . GLY A 1 92 ? 15.564 9.783 -7.761 1.00 66.50 92 GLY A N 1
ATOM 753 C CA . GLY A 1 92 ? 15.281 8.767 -6.743 1.00 66.50 92 GLY A CA 1
ATOM 754 C C . GLY A 1 92 ? 13.825 8.735 -6.278 1.00 66.50 92 GLY A C 1
ATOM 755 O O . GLY A 1 92 ? 13.506 8.009 -5.336 1.00 66.50 92 GLY A O 1
ATOM 756 N N . LYS A 1 93 ? 12.941 9.511 -6.917 1.00 68.19 93 LYS A N 1
ATOM 757 C CA . LYS A 1 93 ? 11.499 9.380 -6.716 1.00 68.19 93 LYS A CA 1
ATOM 758 C C . LYS A 1 93 ? 11.011 8.115 -7.412 1.00 68.19 93 LYS A C 1
ATOM 760 O O . LYS A 1 93 ? 11.485 7.799 -8.506 1.00 68.19 93 LYS A O 1
ATOM 765 N N . PRO A 1 94 ? 10.062 7.400 -6.804 1.00 66.56 94 PRO A N 1
ATOM 766 C CA . PRO A 1 94 ? 9.489 6.256 -7.471 1.00 66.56 94 PRO A CA 1
ATOM 767 C C . PRO A 1 94 ? 8.681 6.701 -8.712 1.00 66.56 94 PRO A C 1
ATOM 769 O O . PRO A 1 94 ? 8.314 7.879 -8.815 1.00 66.56 94 PRO A O 1
ATOM 772 N N . PRO A 1 95 ? 8.452 5.796 -9.681 1.00 69.75 95 PRO A N 1
ATOM 773 C CA . PRO A 1 95 ? 7.823 6.132 -10.960 1.00 69.75 95 PRO A CA 1
ATOM 774 C C . PRO A 1 95 ? 6.418 6.737 -10.801 1.00 69.75 95 PRO A C 1
ATOM 776 O O . PRO A 1 95 ? 5.771 6.624 -9.762 1.00 69.75 95 PRO A O 1
ATOM 779 N N . SER A 1 96 ? 5.886 7.384 -11.836 1.00 71.00 96 SER A N 1
ATOM 780 C CA . SE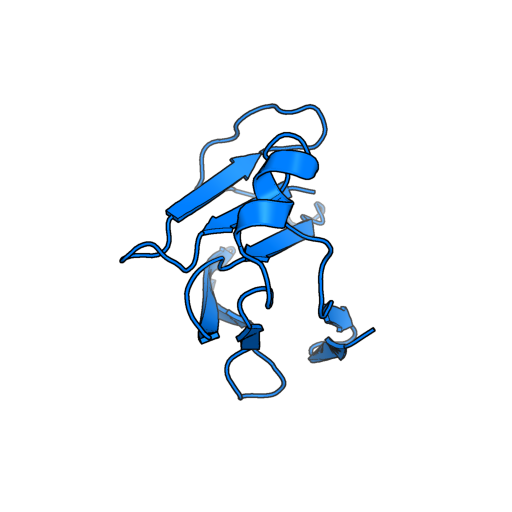R A 1 96 ? 4.483 7.814 -11.792 1.00 71.00 96 SER A CA 1
ATOM 781 C C . SER A 1 96 ? 3.556 6.605 -11.575 1.00 71.00 96 SER A C 1
ATOM 783 O O . SER A 1 96 ? 3.817 5.543 -12.149 1.00 71.00 96 SER A O 1
ATOM 785 N N . PRO A 1 97 ? 2.489 6.733 -10.761 1.00 71.81 97 PRO A N 1
ATOM 786 C CA . PRO A 1 97 ? 1.521 5.657 -10.587 1.00 71.81 97 PRO A CA 1
ATOM 787 C C . PRO A 1 97 ? 0.960 5.227 -11.945 1.00 71.81 97 PRO A C 1
ATOM 789 O O . PRO A 1 97 ? 0.474 6.062 -12.704 1.00 71.81 97 PRO A O 1
ATOM 792 N N . GLN A 1 98 ? 1.028 3.932 -12.249 1.00 72.94 98 GLN A N 1
ATOM 793 C CA . GLN A 1 98 ? 0.415 3.376 -13.462 1.00 72.94 98 GLN A CA 1
ATOM 794 C C . GLN A 1 98 ? -1.090 3.153 -13.285 1.00 72.94 98 GLN A C 1
ATOM 796 O O . GLN A 1 98 ? -1.845 3.218 -14.249 1.00 72.94 98 GLN A O 1
ATOM 801 N N . ARG A 1 99 ? -1.510 2.855 -12.053 1.00 81.25 99 ARG A N 1
ATOM 802 C CA . ARG A 1 99 ? -2.894 2.580 -11.662 1.00 81.25 99 ARG A CA 1
ATOM 803 C C . ARG A 1 99 ? -3.124 3.175 -10.288 1.00 81.25 99 ARG A C 1
ATOM 805 O O . ARG A 1 99 ? -2.213 3.162 -9.455 1.00 81.25 99 ARG A O 1
ATOM 812 N N . ALA A 1 100 ? -4.325 3.670 -10.046 1.00 83.12 100 ALA A N 1
ATOM 813 C CA . ALA A 1 100 ? -4.682 4.250 -8.770 1.00 83.12 100 ALA A CA 1
ATOM 814 C C . ALA A 1 100 ? -6.076 3.780 -8.353 1.00 83.12 100 ALA A C 1
ATOM 816 O O . ALA A 1 100 ? -6.961 3.597 -9.184 1.00 83.12 100 ALA A O 1
ATOM 817 N N . TYR A 1 101 ? -6.225 3.515 -7.056 1.00 83.69 101 TYR A N 1
ATOM 818 C CA . TYR A 1 101 ? -7.437 2.943 -6.488 1.00 83.69 101 TYR A CA 1
ATOM 819 C C . TYR A 1 101 ? -7.894 3.758 -5.288 1.00 83.69 101 TYR A C 1
ATOM 821 O O . TYR A 1 101 ? -7.086 4.229 -4.485 1.00 83.69 101 TYR A O 1
ATOM 829 N N . GLY A 1 102 ? -9.207 3.894 -5.149 1.00 83.19 102 GLY A N 1
ATOM 830 C CA . GLY A 1 102 ? -9.850 4.640 -4.077 1.00 83.19 102 GLY A CA 1
ATOM 831 C C . GLY A 1 102 ? -10.894 3.792 -3.401 1.00 83.19 102 GLY A C 1
ATOM 832 O O . GLY A 1 102 ? -11.627 3.062 -4.061 1.00 83.19 102 GLY A O 1
ATOM 833 N N . TRP A 1 103 ? -10.969 3.884 -2.079 1.00 80.38 103 TRP A N 1
ATOM 834 C CA . TRP A 1 103 ? -12.050 3.246 -1.352 1.00 80.38 103 TRP A CA 1
ATOM 835 C C . TRP A 1 103 ? -13.284 4.141 -1.373 1.00 80.38 103 TRP A C 1
ATOM 837 O O . TRP A 1 103 ? -13.274 5.233 -0.801 1.00 80.38 103 TRP A O 1
ATOM 847 N N . GLN A 1 104 ? -14.352 3.660 -1.997 1.00 76.69 104 GLN A N 1
ATOM 848 C CA . GLN A 1 104 ? -15.638 4.335 -2.067 1.00 76.69 104 GLN A CA 1
ATOM 849 C C . GLN A 1 104 ? -16.760 3.326 -1.803 1.00 76.69 104 GLN A C 1
ATOM 851 O O . GLN A 1 104 ? -16.770 2.230 -2.358 1.00 76.69 104 GLN A O 1
ATOM 856 N N . ASP A 1 105 ? -17.687 3.673 -0.906 1.00 77.44 105 ASP A N 1
ATOM 857 C CA . ASP A 1 105 ? -18.893 2.886 -0.596 1.00 77.44 105 ASP A CA 1
ATOM 858 C C . ASP A 1 105 ? -18.647 1.392 -0.314 1.00 77.44 105 ASP A C 1
ATOM 860 O O . ASP A 1 105 ? -19.418 0.512 -0.701 1.00 77.44 105 ASP A O 1
ATOM 864 N N . GLY A 1 106 ? -17.554 1.089 0.390 1.00 73.94 106 GLY A N 1
ATOM 865 C CA . GLY A 1 106 ? -17.235 -0.284 0.778 1.00 73.94 106 GLY A CA 1
ATOM 866 C C . GLY A 1 106 ? -16.493 -1.093 -0.290 1.00 73.94 106 GLY A C 1
ATOM 867 O O . GLY A 1 106 ? -16.395 -2.314 -0.153 1.00 73.94 106 GLY A O 1
ATOM 868 N N . LYS A 1 107 ? -16.014 -0.451 -1.362 1.00 73.69 107 LYS A N 1
ATOM 869 C CA . LYS A 1 107 ? -15.307 -1.097 -2.473 1.00 73.69 107 LYS A CA 1
ATOM 870 C C . LYS A 1 107 ? -14.109 -0.267 -2.923 1.00 73.69 107 LYS A C 1
ATOM 872 O O . LYS A 1 107 ? -14.106 0.954 -2.808 1.00 73.69 107 LYS A O 1
ATOM 877 N N . TRP A 1 108 ? -13.100 -0.942 -3.462 1.00 80.25 108 TRP A N 1
ATOM 878 C CA . TRP A 1 108 ? -12.032 -0.288 -4.212 1.00 80.25 108 TRP A CA 1
ATOM 879 C C . TRP A 1 108 ? -12.531 0.064 -5.611 1.00 80.25 108 TRP A C 1
ATOM 881 O O . TRP A 1 108 ? -13.239 -0.732 -6.212 1.00 80.25 108 TRP A O 1
ATOM 891 N N . MET A 1 109 ? -12.183 1.248 -6.101 1.00 80.31 109 MET A N 1
ATOM 892 C CA . MET A 1 109 ? -12.525 1.754 -7.428 1.00 80.31 109 MET A CA 1
ATOM 893 C C . MET A 1 109 ? -11.249 2.244 -8.106 1.00 80.31 109 MET A C 1
ATOM 895 O O . MET A 1 109 ? -10.513 3.016 -7.495 1.00 80.31 109 MET A O 1
ATOM 899 N N . GLU A 1 110 ? -10.989 1.800 -9.334 1.00 83.12 110 GLU A N 1
ATOM 900 C CA . GLU A 1 110 ? -9.891 2.316 -10.165 1.00 83.12 110 GLU A CA 1
ATOM 901 C C . GLU A 1 110 ? -10.275 3.687 -10.753 1.00 83.12 110 GLU A C 1
ATOM 903 O O . GLU A 1 110 ? -11.437 3.885 -11.124 1.00 83.12 110 GLU A O 1
ATOM 908 N N . PHE A 1 111 ? -9.328 4.627 -10.818 1.00 79.25 111 PHE A N 1
ATOM 909 C CA . PHE A 1 111 ? -9.536 5.984 -11.338 1.00 79.25 111 PHE A CA 1
ATOM 910 C C . PHE A 1 111 ? -8.367 6.498 -12.179 1.00 79.25 111 PHE A C 1
ATOM 912 O O . PHE A 1 111 ? -7.226 6.020 -11.980 1.00 79.25 111 PHE A O 1
#